Protein AF-A0A843R108-F1 (afdb_monomer)

Nearest PDB structures (foldseek):
  6xiq-assembly1_AR  TM=3.990E-01  e=8.604E-01  Saccharomyces cerevisiae
  6xu6-assembly1_Ab  TM=3.668E-01  e=6.073E-01  Drosophila melanogaster
  7pwo-assembly1_b1  TM=4.057E-01  e=1.451E+00  Giardia lamblia ATCC 50803
  7nwi-assembly1_bb  TM=3.835E-01  e=1.369E+00  Oryctolagus cuniculus
  7pwf-assembly1_b  TM=4.051E-01  e=4.634E+00  Giardia lamblia ATCC 50803

Foldseek 3Di:
DVVVVVVVVCVVVVVVVVVVVVVVVCVVQQADPDDDDDPVGADPVNVVVQCPPPPDDDDWDWDKWWWDWVPDPDIDIDIDATDRHRHDDFPWFDADPDLQAHAEAPVCPVPDDQQDKIAIHPTPPRPDGIHGHGGHD

Sequence (137 aa):
MLLGTFSFVGLKITGPDMRQTGLNYFNQTHLADMTVTSAYGLNQADQKTIAEQARVKTVNYGYFTDAKIKGSTNGIRVFSNSSSLSQYKVVAGRLAKTDTEIALNNTLKGTYHPGETITLQDGTGLAKTKFKVVGFV

Structure (mmCIF, N/CA/C/O backbone):
data_AF-A0A843R108-F1
#
_entry.id   AF-A0A843R108-F1
#
loop_
_atom_site.group_PDB
_atom_site.id
_atom_site.type_symbol
_atom_site.label_atom_id
_atom_site.label_alt_id
_atom_site.label_comp_id
_atom_site.label_asym_id
_atom_site.label_entity_id
_atom_site.label_seq_id
_atom_site.pdbx_PDB_ins_code
_atom_site.Cartn_x
_atom_site.Cartn_y
_atom_site.Cartn_z
_atom_site.occupancy
_atom_site.B_iso_or_equiv
_atom_site.auth_seq_id
_atom_site.auth_comp_id
_atom_site.auth_asym_id
_atom_site.auth_atom_id
_atom_site.pdbx_PDB_model_num
ATOM 1 N N . MET A 1 1 ? 29.437 -38.804 0.128 1.00 62.84 1 MET A N 1
ATOM 2 C CA . MET A 1 1 ? 29.477 -37.764 -0.929 1.00 62.84 1 MET A CA 1
ATOM 3 C C . MET A 1 1 ? 28.130 -37.074 -1.184 1.00 62.84 1 MET A C 1
ATOM 5 O O . MET A 1 1 ? 28.146 -35.952 -1.658 1.00 62.84 1 MET A O 1
ATOM 9 N N . LEU A 1 2 ? 26.982 -37.658 -0.805 1.00 79.19 2 LEU A N 1
ATOM 10 C CA . LEU A 1 2 ? 25.650 -37.047 -0.992 1.00 79.19 2 LEU A CA 1
ATOM 11 C C . LEU A 1 2 ? 25.428 -35.710 -0.258 1.00 79.19 2 LEU A C 1
ATOM 13 O O . LEU A 1 2 ? 24.874 -34.787 -0.846 1.00 79.19 2 LE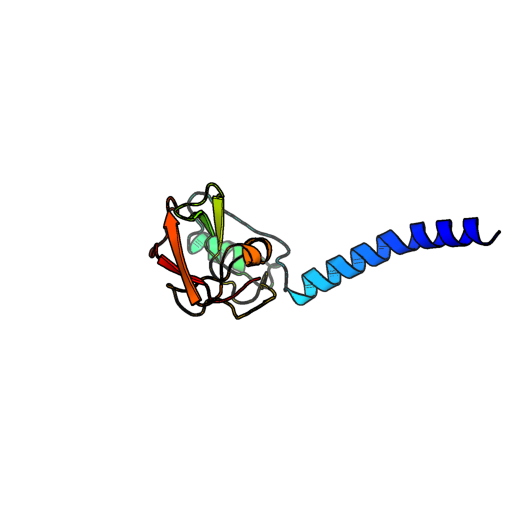U A O 1
ATOM 17 N N . LEU A 1 3 ? 25.888 -35.579 0.992 1.00 86.12 3 LEU A N 1
ATOM 18 C CA . LEU A 1 3 ? 25.700 -34.358 1.796 1.00 86.12 3 LEU A CA 1
ATOM 19 C C . LEU A 1 3 ? 26.374 -33.124 1.175 1.00 86.12 3 LEU A C 1
ATOM 21 O O . LEU A 1 3 ? 25.771 -32.059 1.123 1.00 86.12 3 LEU A O 1
ATOM 25 N N . GLY A 1 4 ? 27.598 -33.268 0.658 1.00 89.62 4 GLY A N 1
ATOM 26 C CA . GLY A 1 4 ? 28.322 -32.161 0.024 1.00 89.62 4 GLY A CA 1
ATOM 27 C C . GLY A 1 4 ? 27.643 -31.675 -1.259 1.00 89.62 4 GLY A C 1
ATOM 28 O O . GLY A 1 4 ? 27.484 -30.472 -1.455 1.00 89.62 4 GLY A O 1
ATOM 29 N N . THR A 1 5 ? 27.179 -32.604 -2.100 1.00 90.81 5 THR A N 1
ATOM 30 C CA . THR A 1 5 ? 26.445 -32.279 -3.331 1.00 90.81 5 THR A CA 1
ATOM 31 C C . THR A 1 5 ? 25.092 -31.639 -3.029 1.00 90.81 5 THR A C 1
ATOM 33 O O . THR A 1 5 ? 24.765 -30.624 -3.637 1.00 90.81 5 THR A O 1
ATOM 36 N N . PHE A 1 6 ? 24.338 -32.171 -2.060 1.00 91.31 6 PHE A N 1
ATOM 37 C CA . PHE A 1 6 ? 23.071 -31.584 -1.614 1.00 91.31 6 PHE A CA 1
ATOM 38 C C . PHE A 1 6 ? 23.257 -30.138 -1.139 1.00 91.31 6 PHE A C 1
ATOM 40 O O . PHE A 1 6 ? 22.584 -29.238 -1.638 1.00 91.31 6 PHE A O 1
ATOM 47 N N . SER A 1 7 ? 24.217 -29.896 -0.241 1.00 91.62 7 SER A N 1
ATOM 48 C CA . SER A 1 7 ? 24.480 -28.557 0.294 1.00 91.62 7 SER A CA 1
ATOM 49 C C . SER A 1 7 ? 24.941 -27.574 -0.787 1.00 91.62 7 SER A C 1
ATOM 51 O O . SER A 1 7 ? 24.484 -26.432 -0.814 1.00 91.62 7 SER A O 1
ATOM 53 N N . PHE A 1 8 ? 25.807 -28.003 -1.713 1.00 92.44 8 PHE A N 1
ATOM 54 C CA . PHE A 1 8 ? 26.277 -27.153 -2.812 1.00 92.44 8 PHE A CA 1
ATOM 55 C C . PHE A 1 8 ? 25.149 -26.775 -3.780 1.00 92.44 8 PHE A C 1
ATOM 57 O O . PHE A 1 8 ? 25.009 -25.602 -4.132 1.00 92.44 8 PHE A O 1
ATOM 64 N N . VAL A 1 9 ? 24.323 -27.747 -4.180 1.00 91.88 9 VAL A N 1
ATOM 65 C CA . VAL A 1 9 ? 23.164 -27.498 -5.047 1.00 91.88 9 VAL A CA 1
ATOM 66 C C . VAL A 1 9 ? 22.164 -26.588 -4.339 1.00 91.88 9 VAL A C 1
ATOM 68 O O . VAL A 1 9 ? 21.766 -25.583 -4.920 1.00 91.88 9 VAL A O 1
ATOM 71 N N . GLY A 1 10 ? 21.839 -26.867 -3.072 1.00 91.25 10 GLY A N 1
ATOM 72 C CA . GLY A 1 10 ? 20.940 -26.047 -2.258 1.00 91.25 10 GLY A CA 1
ATOM 73 C C . GLY A 1 10 ? 21.363 -24.576 -2.215 1.00 91.25 10 GLY A C 1
ATOM 74 O O . GLY A 1 10 ? 20.571 -23.692 -2.541 1.00 91.25 10 GLY A O 1
ATOM 75 N N . LEU A 1 11 ? 22.634 -24.295 -1.913 1.00 93.50 11 LEU A N 1
ATOM 76 C CA . LEU A 1 11 ? 23.166 -22.925 -1.898 1.00 93.50 11 LEU A CA 1
ATOM 77 C C . LEU A 1 11 ? 23.131 -22.252 -3.278 1.00 93.50 11 LEU A C 1
ATOM 79 O O . LEU A 1 11 ? 22.896 -21.045 -3.369 1.00 93.50 11 LEU A O 1
ATOM 83 N N . LYS A 1 12 ? 23.345 -23.012 -4.359 1.00 92.88 12 LYS A N 1
ATOM 84 C CA . LYS A 1 12 ? 23.309 -22.479 -5.727 1.00 92.88 12 LYS A CA 1
ATOM 85 C C . LYS A 1 12 ? 21.902 -22.128 -6.199 1.00 92.88 12 LYS A C 1
ATOM 87 O O . LYS A 1 12 ? 21.764 -21.109 -6.872 1.00 92.88 12 LYS A O 1
ATOM 92 N N . ILE A 1 13 ? 20.889 -22.927 -5.856 1.00 94.00 13 ILE A N 1
ATOM 93 C CA . ILE A 1 13 ? 19.510 -22.724 -6.336 1.00 94.00 13 ILE A CA 1
ATOM 94 C C . ILE A 1 13 ? 18.702 -21.754 -5.469 1.00 94.00 13 ILE A C 1
ATOM 96 O O . ILE A 1 13 ? 17.856 -21.036 -5.991 1.00 94.00 13 ILE A O 1
ATOM 100 N N . THR A 1 14 ? 19.020 -21.642 -4.174 1.00 94.44 14 THR A N 1
ATOM 101 C CA . THR A 1 14 ? 18.240 -20.813 -3.235 1.00 94.44 14 THR A CA 1
ATOM 102 C C . THR A 1 14 ? 18.169 -19.346 -3.680 1.00 94.44 14 THR A C 1
ATOM 104 O O . THR A 1 14 ? 17.107 -18.729 -3.657 1.00 94.44 14 THR A O 1
ATOM 107 N N . GLY A 1 15 ? 19.289 -18.768 -4.127 1.00 94.31 15 GLY A N 1
ATOM 108 C CA . GLY A 1 15 ? 19.329 -17.381 -4.604 1.00 94.31 15 GLY A CA 1
ATOM 109 C C . GLY A 1 15 ? 18.451 -17.127 -5.842 1.00 94.31 15 GLY A C 1
ATOM 110 O O . GLY A 1 15 ? 17.649 -16.189 -5.820 1.00 94.31 15 GLY A O 1
ATOM 111 N N . PRO A 1 16 ? 18.613 -17.905 -6.929 1.00 95.75 16 PRO A N 1
ATOM 112 C CA . PRO A 1 16 ? 17.715 -17.885 -8.083 1.00 95.75 16 PRO A CA 1
ATOM 113 C C . PRO A 1 16 ? 16.232 -18.070 -7.729 1.00 95.75 16 PRO A C 1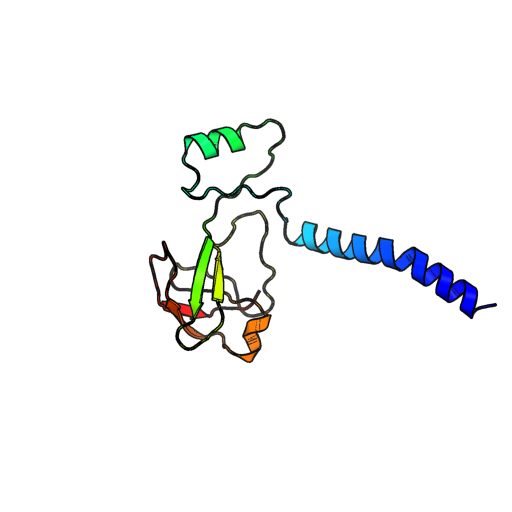
ATOM 115 O O . PRO A 1 16 ? 15.417 -17.261 -8.171 1.00 95.75 16 PRO A O 1
ATOM 118 N N . ASP A 1 17 ? 15.886 -19.044 -6.884 1.00 95.25 17 ASP A N 1
ATOM 119 C CA . ASP A 1 17 ? 14.490 -19.347 -6.536 1.00 95.25 17 ASP A CA 1
ATOM 120 C C . ASP A 1 17 ? 13.827 -18.216 -5.737 1.00 95.25 17 ASP A C 1
ATOM 122 O O . ASP A 1 17 ? 12.691 -17.821 -6.024 1.00 95.25 17 ASP A O 1
ATOM 126 N N . MET A 1 18 ? 14.547 -17.620 -4.776 1.00 94.19 18 MET A N 1
ATOM 127 C CA . MET A 1 18 ? 14.054 -16.445 -4.045 1.00 94.19 18 MET A CA 1
ATOM 128 C C . MET A 1 18 ? 13.819 -15.254 -4.981 1.00 94.19 18 MET A C 1
ATOM 130 O O . MET A 1 18 ? 12.801 -14.570 -4.867 1.00 94.19 18 MET A O 1
ATOM 134 N N . ARG A 1 19 ? 14.722 -15.019 -5.944 1.00 95.44 19 ARG A N 1
ATOM 135 C CA . ARG A 1 19 ? 14.562 -13.953 -6.947 1.00 95.44 19 ARG A CA 1
ATOM 136 C C . ARG A 1 19 ? 13.363 -14.202 -7.850 1.00 95.44 19 ARG A C 1
ATOM 138 O O . ARG A 1 19 ? 12.576 -13.283 -8.058 1.00 95.44 19 ARG A O 1
ATOM 145 N N . GLN A 1 20 ? 13.190 -15.427 -8.340 1.00 95.94 20 GLN A N 1
ATOM 146 C CA . GLN A 1 20 ? 12.038 -15.778 -9.167 1.00 95.94 20 GLN A CA 1
ATOM 147 C C . GLN A 1 20 ? 10.727 -15.602 -8.396 1.00 95.94 20 GLN A C 1
ATOM 149 O O . GLN A 1 20 ? 9.761 -15.068 -8.935 1.00 95.94 20 GLN A O 1
ATOM 154 N N . THR A 1 21 ? 10.704 -15.984 -7.119 1.00 94.44 21 THR A N 1
ATOM 155 C CA . THR A 1 21 ? 9.544 -15.779 -6.242 1.00 94.44 21 THR A CA 1
ATOM 156 C C . THR A 1 21 ? 9.218 -14.291 -6.083 1.00 94.44 21 THR A C 1
ATOM 158 O O . THR A 1 21 ? 8.060 -13.902 -6.233 1.00 94.44 21 THR A O 1
ATOM 161 N N . GLY A 1 22 ? 10.230 -13.446 -5.855 1.00 92.69 22 GLY A N 1
ATOM 162 C CA . GLY A 1 22 ? 10.058 -11.992 -5.784 1.00 92.69 22 GLY A CA 1
ATOM 163 C C . GLY A 1 22 ? 9.534 -11.391 -7.091 1.00 92.69 22 GLY A C 1
ATOM 164 O O . GLY A 1 22 ? 8.547 -10.661 -7.079 1.00 92.69 22 GLY A O 1
ATOM 165 N N . LEU A 1 23 ? 10.129 -11.763 -8.229 1.00 93.69 23 LEU A N 1
ATOM 166 C CA . LEU A 1 23 ? 9.688 -11.313 -9.554 1.00 93.69 23 LEU A CA 1
ATOM 167 C C . LEU A 1 23 ? 8.249 -11.737 -9.855 1.00 93.69 23 LEU A C 1
ATOM 169 O O . LEU A 1 23 ? 7.462 -10.936 -10.353 1.00 93.69 23 LEU A O 1
ATOM 173 N N . ASN A 1 24 ? 7.877 -12.972 -9.513 1.00 93.75 24 ASN A N 1
ATOM 174 C CA . ASN A 1 24 ? 6.508 -13.454 -9.674 1.00 93.75 24 ASN A CA 1
ATOM 175 C C . ASN A 1 24 ? 5.523 -12.603 -8.866 1.00 93.75 24 ASN A C 1
ATOM 177 O O . ASN A 1 24 ? 4.472 -12.234 -9.385 1.00 93.75 24 ASN A O 1
ATOM 181 N N . TYR A 1 25 ? 5.865 -12.261 -7.622 1.00 90.50 25 TYR A N 1
ATOM 182 C CA . TYR A 1 25 ? 5.027 -11.407 -6.785 1.00 90.50 25 TYR A CA 1
ATOM 183 C C . TYR A 1 25 ? 4.892 -9.987 -7.358 1.00 90.50 25 TYR A C 1
ATOM 185 O O . TYR A 1 25 ? 3.781 -9.457 -7.436 1.00 90.50 25 TYR A O 1
ATOM 193 N N . PHE A 1 26 ? 5.993 -9.387 -7.817 1.00 92.19 26 PHE A N 1
ATOM 194 C CA . PHE A 1 26 ? 5.981 -8.052 -8.426 1.00 92.19 26 PHE A CA 1
ATOM 195 C C . PHE A 1 26 ? 5.148 -8.013 -9.707 1.00 92.19 26 PHE A C 1
ATOM 197 O O . PHE A 1 26 ? 4.330 -7.112 -9.878 1.00 92.19 26 PHE A O 1
ATOM 204 N N . ASN A 1 27 ? 5.277 -9.032 -10.558 1.00 90.69 27 ASN A N 1
ATOM 205 C CA . ASN A 1 27 ? 4.500 -9.144 -11.789 1.00 90.69 27 ASN A CA 1
ATOM 206 C C . ASN A 1 27 ? 3.005 -9.350 -11.508 1.00 90.69 27 ASN A C 1
ATOM 208 O O . ASN A 1 27 ? 2.173 -8.701 -12.131 1.00 90.69 27 ASN A O 1
ATOM 212 N N . GLN A 1 28 ? 2.646 -10.208 -10.545 1.00 90.75 28 GLN A N 1
ATOM 213 C CA . GLN A 1 28 ? 1.243 -10.456 -10.178 1.00 90.75 28 GLN A CA 1
ATOM 214 C C . GLN A 1 28 ? 0.546 -9.220 -9.599 1.00 90.75 28 GLN A C 1
ATOM 216 O O . GLN A 1 28 ? -0.666 -9.077 -9.742 1.00 90.75 28 GLN A O 1
ATOM 221 N N . THR A 1 29 ? 1.296 -8.345 -8.928 1.00 89.69 29 THR A N 1
ATOM 222 C CA . THR A 1 29 ? 0.773 -7.122 -8.297 1.00 89.69 29 THR A CA 1
ATOM 223 C C . THR A 1 29 ? 0.970 -5.874 -9.156 1.00 89.69 29 THR A C 1
ATOM 225 O O . THR A 1 29 ? 0.573 -4.787 -8.741 1.00 89.69 29 THR A O 1
ATOM 228 N N . HIS A 1 30 ? 1.559 -6.008 -10.350 1.00 92.88 30 HIS A N 1
ATOM 229 C CA . HIS A 1 30 ? 1.943 -4.885 -11.211 1.00 92.88 30 HIS A CA 1
ATOM 230 C C . HIS A 1 30 ? 2.723 -3.805 -10.443 1.00 92.88 30 HIS A C 1
ATOM 232 O O . HIS A 1 30 ? 2.409 -2.617 -10.545 1.00 92.88 30 HIS A O 1
ATOM 238 N N . LEU A 1 31 ? 3.678 -4.217 -9.602 1.00 92.50 31 LEU A N 1
ATOM 239 C CA . LEU A 1 31 ? 4.420 -3.305 -8.732 1.00 92.50 31 LEU A CA 1
ATOM 240 C C . LEU A 1 31 ? 5.085 -2.192 -9.553 1.00 92.50 31 LEU A C 1
ATOM 242 O O . LEU A 1 31 ? 5.717 -2.459 -10.572 1.00 92.50 31 LEU A O 1
ATOM 246 N N . ALA A 1 32 ? 4.941 -0.947 -9.100 1.00 93.50 32 ALA A N 1
ATOM 247 C CA . ALA A 1 32 ? 5.567 0.192 -9.756 1.00 93.50 32 ALA A CA 1
ATOM 248 C C . ALA A 1 32 ? 7.101 0.114 -9.686 1.00 93.50 32 ALA A C 1
ATOM 250 O O . ALA A 1 32 ? 7.669 -0.111 -8.617 1.00 93.50 32 ALA A O 1
ATOM 251 N N . ASP A 1 33 ? 7.764 0.398 -10.808 1.00 92.31 33 ASP A N 1
ATOM 252 C CA . ASP A 1 33 ? 9.230 0.468 -10.886 1.00 92.31 33 ASP A CA 1
ATOM 253 C C . ASP A 1 33 ? 9.801 1.666 -10.105 1.00 92.31 33 ASP A C 1
ATOM 255 O O . ASP A 1 33 ? 10.926 1.629 -9.610 1.00 92.31 33 ASP A O 1
ATOM 259 N N . MET A 1 34 ? 9.026 2.752 -10.006 1.00 91.62 34 MET A N 1
ATOM 260 C CA . MET A 1 34 ? 9.416 3.994 -9.342 1.00 91.62 34 MET A CA 1
ATOM 261 C C . MET A 1 34 ? 8.216 4.634 -8.644 1.00 91.62 34 MET A C 1
ATOM 263 O O . MET A 1 34 ? 7.098 4.609 -9.152 1.00 91.62 34 MET A O 1
ATOM 267 N N . THR A 1 35 ? 8.458 5.240 -7.481 1.00 93.00 35 THR A N 1
ATOM 268 C CA . THR A 1 35 ? 7.474 6.052 -6.754 1.00 93.00 35 THR A CA 1
ATOM 269 C C . THR A 1 35 ? 8.045 7.448 -6.541 1.00 93.00 35 THR A C 1
ATOM 271 O O . THR A 1 35 ? 9.164 7.587 -6.051 1.00 93.00 35 THR A O 1
ATOM 274 N N . VAL A 1 36 ? 7.276 8.477 -6.898 1.00 92.50 36 VAL A N 1
ATOM 275 C CA . VAL A 1 36 ? 7.640 9.887 -6.706 1.00 92.50 36 VAL A CA 1
ATOM 276 C C . VAL A 1 36 ? 6.685 10.498 -5.690 1.00 92.50 36 VAL A C 1
ATOM 278 O O . VAL A 1 36 ? 5.469 10.400 -5.839 1.00 92.50 36 VAL A O 1
ATOM 281 N N . THR A 1 37 ? 7.230 11.131 -4.653 1.00 92.94 37 THR A N 1
ATOM 282 C CA . THR A 1 37 ? 6.452 11.769 -3.584 1.00 92.94 37 THR A CA 1
ATOM 283 C C . THR A 1 37 ? 6.914 13.202 -3.368 1.00 92.94 37 THR A C 1
ATOM 285 O O . THR A 1 37 ? 8.109 13.479 -3.431 1.00 92.94 37 THR A O 1
ATOM 288 N N . SER A 1 38 ? 5.980 14.095 -3.052 1.00 91.31 38 SER A N 1
ATOM 289 C CA . SER A 1 38 ? 6.240 15.505 -2.748 1.00 91.31 38 SER A CA 1
ATOM 290 C C . SER A 1 38 ? 5.554 15.879 -1.439 1.00 91.31 38 SER A C 1
ATOM 292 O O . SER A 1 38 ? 4.413 15.477 -1.211 1.00 91.31 38 SER A O 1
ATOM 294 N N . ALA A 1 39 ? 6.224 16.677 -0.603 1.00 86.19 39 ALA A N 1
ATOM 295 C CA . ALA A 1 39 ? 5.664 17.164 0.660 1.00 86.19 39 ALA A CA 1
ATOM 296 C C . ALA A 1 39 ? 4.416 18.045 0.455 1.00 86.19 39 ALA A C 1
ATOM 298 O O . ALA A 1 39 ? 3.515 18.036 1.287 1.00 86.19 39 ALA A O 1
ATOM 299 N N . TYR A 1 40 ? 4.346 18.766 -0.670 1.00 86.62 40 TYR A N 1
ATOM 300 C CA . TYR A 1 40 ? 3.218 19.634 -1.032 1.00 86.62 40 TYR A CA 1
ATOM 301 C C . TYR A 1 40 ? 2.249 18.981 -2.031 1.00 86.62 40 TYR A C 1
ATOM 303 O O . TYR A 1 40 ? 1.299 19.616 -2.484 1.00 86.62 40 TYR A O 1
ATOM 311 N N . GLY A 1 41 ? 2.476 17.711 -2.379 1.00 89.56 41 GLY A N 1
ATOM 312 C CA . GLY A 1 41 ? 1.760 17.024 -3.452 1.00 89.56 41 GLY A CA 1
ATOM 313 C C . GLY A 1 41 ? 2.289 17.363 -4.851 1.00 89.56 41 GLY A C 1
ATOM 314 O O . GLY A 1 41 ? 3.265 18.098 -5.005 1.00 89.56 41 GLY A O 1
ATOM 315 N N . LEU A 1 42 ? 1.662 16.760 -5.863 1.00 92.94 42 LEU A N 1
ATOM 316 C CA . LEU A 1 42 ? 1.981 16.939 -7.283 1.00 92.94 42 LEU A CA 1
ATOM 317 C C . LEU A 1 42 ? 0.817 17.659 -7.966 1.00 92.94 42 LEU A C 1
ATOM 319 O O . LEU A 1 42 ? -0.306 17.142 -7.990 1.00 92.94 42 LEU A O 1
ATOM 323 N N . ASN A 1 43 ? 1.075 18.842 -8.519 1.00 94.00 43 ASN A N 1
ATOM 324 C CA . ASN A 1 43 ? 0.067 19.610 -9.246 1.00 94.00 43 ASN A CA 1
ATOM 325 C C . ASN A 1 43 ? -0.104 19.079 -10.686 1.00 94.00 43 ASN A C 1
ATOM 327 O O . ASN A 1 43 ? 0.604 18.176 -11.126 1.00 94.00 43 ASN A O 1
ATOM 331 N N . GLN A 1 44 ? -1.050 19.635 -11.448 1.00 94.00 44 GLN A N 1
ATOM 332 C CA . GLN A 1 44 ? -1.328 19.172 -12.815 1.00 94.00 44 GLN A CA 1
ATOM 333 C C . GLN A 1 44 ? -0.136 19.318 -13.775 1.00 94.00 44 GLN A C 1
ATOM 335 O O . GLN A 1 44 ? 0.037 18.477 -14.656 1.00 94.00 44 GLN A O 1
ATOM 340 N N . ALA A 1 45 ? 0.694 20.351 -13.611 1.00 95.31 45 ALA A N 1
ATOM 341 C CA . ALA A 1 45 ? 1.887 20.537 -14.433 1.00 95.31 45 ALA A CA 1
ATOM 342 C C . ALA A 1 45 ? 2.949 19.469 -14.122 1.00 95.31 45 ALA A C 1
ATOM 344 O O . ALA A 1 45 ? 3.543 18.913 -1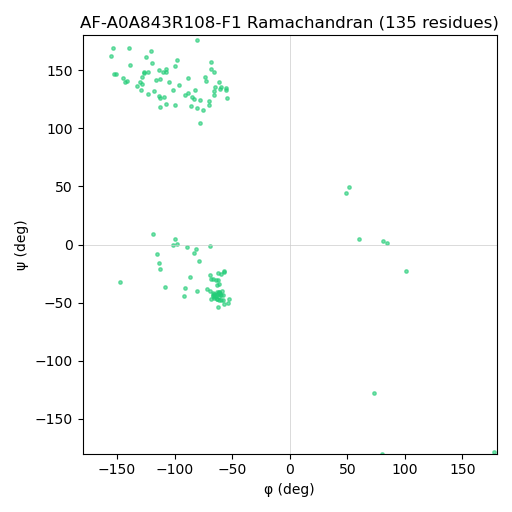5.047 1.00 95.31 45 ALA A O 1
ATOM 345 N N . ASP A 1 46 ? 3.126 19.115 -12.845 1.00 94.62 46 ASP A N 1
ATOM 346 C CA . ASP A 1 46 ? 4.019 18.028 -12.426 1.00 94.62 46 ASP A CA 1
ATOM 347 C C . ASP A 1 46 ? 3.538 16.687 -12.994 1.00 94.62 46 ASP A C 1
ATOM 349 O O . ASP A 1 46 ? 4.311 15.930 -13.582 1.00 94.62 46 ASP A O 1
ATOM 353 N N . GLN A 1 47 ? 2.235 16.414 -12.868 1.00 94.00 47 GLN A N 1
ATOM 354 C CA . GLN A 1 47 ? 1.611 15.194 -13.381 1.00 94.00 47 GLN A CA 1
ATOM 355 C C . GLN A 1 47 ? 1.824 15.059 -14.892 1.00 94.00 47 GLN A C 1
ATOM 357 O O . GLN A 1 47 ? 2.283 14.015 -15.359 1.00 94.00 47 GLN A O 1
ATOM 362 N N . LYS A 1 48 ? 1.577 16.138 -15.642 1.00 94.31 48 LYS A N 1
ATOM 363 C CA . LYS A 1 48 ? 1.809 16.195 -17.088 1.00 94.31 48 LYS A CA 1
ATOM 364 C C . LYS A 1 48 ? 3.276 15.937 -17.437 1.00 94.31 48 LYS A C 1
ATOM 366 O O . LYS A 1 48 ? 3.561 15.082 -18.267 1.00 94.31 48 LYS A O 1
ATOM 371 N N . THR A 1 49 ? 4.199 16.602 -16.744 1.00 94.88 49 THR A N 1
ATOM 372 C CA . THR A 1 49 ? 5.645 16.451 -16.975 1.00 94.88 49 THR A CA 1
ATOM 373 C C . THR A 1 49 ? 6.108 15.007 -16.784 1.00 94.88 49 THR A C 1
ATOM 375 O O . THR A 1 49 ? 6.926 14.516 -17.562 1.00 94.88 49 THR A O 1
ATOM 378 N N . ILE A 1 50 ? 5.582 14.313 -15.769 1.00 93.25 50 ILE A N 1
ATOM 379 C CA . ILE A 1 50 ? 5.888 12.901 -15.502 1.00 93.25 50 ILE A CA 1
ATOM 380 C C . ILE A 1 50 ? 5.310 12.004 -16.602 1.00 93.25 50 ILE A C 1
ATOM 382 O O . ILE A 1 50 ? 6.009 11.127 -17.104 1.00 93.25 50 ILE A O 1
ATOM 386 N N . ALA A 1 51 ? 4.050 12.222 -16.984 1.00 91.19 51 ALA A N 1
ATOM 387 C CA . ALA A 1 51 ? 3.369 11.404 -17.985 1.00 91.19 51 ALA A CA 1
ATOM 388 C C . ALA A 1 51 ? 3.977 11.543 -19.393 1.00 91.19 51 ALA A C 1
ATOM 390 O O . ALA A 1 51 ? 3.953 10.588 -20.163 1.00 91.19 51 ALA A O 1
ATOM 391 N N . GLU A 1 52 ? 4.548 12.704 -19.723 1.00 94.31 52 GLU A N 1
ATOM 392 C CA . GLU A 1 52 ? 5.152 12.988 -21.034 1.00 94.31 52 GLU A CA 1
ATOM 393 C C . GLU A 1 52 ? 6.587 12.452 -21.191 1.00 94.31 52 GLU A C 1
ATOM 395 O O . GLU A 1 52 ? 7.170 12.542 -22.274 1.00 94.31 52 GLU A O 1
ATOM 400 N N . GLN A 1 53 ? 7.183 11.868 -20.145 1.00 94.88 53 GLN A N 1
ATOM 401 C CA . GLN A 1 53 ? 8.518 11.282 -20.253 1.00 94.88 53 GLN A CA 1
ATOM 402 C C . GLN A 1 53 ? 8.514 10.069 -21.190 1.00 94.88 53 GLN A C 1
ATOM 404 O O . GLN A 1 53 ? 7.779 9.107 -20.987 1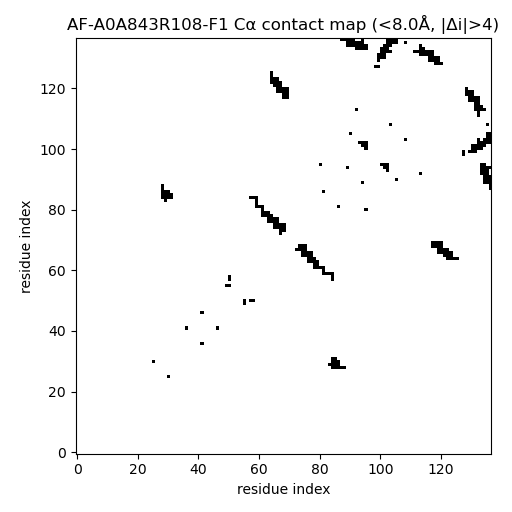.00 94.88 53 GLN A O 1
ATOM 409 N N . ALA A 1 54 ? 9.431 10.048 -22.160 1.00 91.94 54 ALA A N 1
ATOM 410 C CA . ALA A 1 54 ? 9.459 9.043 -23.230 1.00 91.94 54 ALA A CA 1
ATOM 411 C C . ALA A 1 54 ? 9.537 7.573 -22.762 1.00 91.94 54 ALA A C 1
ATOM 413 O O . ALA A 1 54 ? 9.199 6.663 -23.515 1.00 91.94 54 ALA A O 1
ATOM 414 N N . ARG A 1 55 ? 10.021 7.317 -21.539 1.00 93.44 55 ARG A N 1
ATOM 415 C CA . ARG A 1 55 ? 10.163 5.963 -20.968 1.00 93.44 55 ARG A CA 1
ATOM 416 C C . ARG A 1 55 ? 9.059 5.589 -19.978 1.00 93.44 55 ARG A C 1
ATOM 418 O O . ARG A 1 55 ? 9.083 4.480 -19.448 1.00 93.44 55 ARG A O 1
ATOM 425 N N . VAL A 1 56 ? 8.114 6.486 -19.717 1.00 92.56 56 VAL A N 1
ATOM 426 C CA . VAL A 1 56 ? 7.001 6.237 -18.803 1.00 92.56 56 VAL A CA 1
ATOM 427 C C . VAL A 1 56 ? 5.874 5.555 -19.573 1.00 92.56 56 VAL A C 1
ATOM 429 O O . VAL A 1 56 ? 5.353 6.091 -20.543 1.00 92.56 56 VAL A O 1
ATOM 432 N N . LYS A 1 57 ? 5.520 4.336 -19.153 1.00 92.31 57 LYS A N 1
ATOM 433 C CA . LYS A 1 57 ? 4.451 3.541 -19.784 1.00 92.31 57 LYS A CA 1
ATOM 434 C C . LYS A 1 57 ? 3.092 3.762 -19.128 1.00 92.31 57 LYS A C 1
ATOM 436 O O . LYS A 1 57 ? 2.091 3.905 -19.818 1.00 92.31 57 LYS A O 1
ATOM 441 N N . THR A 1 58 ? 3.075 3.776 -17.799 1.00 92.81 58 THR A N 1
ATOM 442 C CA . THR A 1 58 ? 1.865 3.880 -16.981 1.00 92.81 58 THR A CA 1
ATOM 443 C C . THR A 1 58 ? 2.177 4.742 -15.770 1.00 92.81 58 THR A C 1
ATOM 445 O O . THR A 1 58 ? 3.249 4.607 -15.181 1.00 92.81 58 THR A O 1
ATOM 448 N N . VAL A 1 59 ? 1.238 5.602 -15.381 1.00 93.12 59 VAL A N 1
ATOM 449 C CA . VAL A 1 59 ? 1.346 6.424 -14.174 1.00 93.12 59 VAL A CA 1
ATOM 450 C C . VAL A 1 59 ? 0.078 6.274 -13.354 1.00 93.12 59 VAL A C 1
ATOM 452 O O . VAL A 1 59 ? -1.025 6.391 -13.884 1.00 93.12 59 VAL A O 1
ATOM 455 N N . ASN A 1 60 ? 0.252 6.057 -12.053 1.00 92.31 60 ASN A N 1
ATOM 456 C CA . ASN A 1 60 ? -0.825 6.081 -11.077 1.00 92.31 60 ASN A CA 1
ATOM 457 C C . ASN A 1 60 ? -0.555 7.191 -10.071 1.00 92.31 60 ASN A C 1
ATOM 459 O O 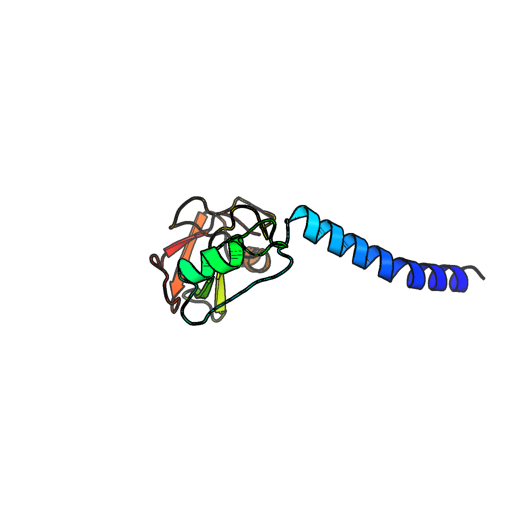. ASN A 1 60 ? 0.539 7.279 -9.515 1.00 92.31 60 ASN A O 1
ATOM 463 N N . TYR A 1 61 ? -1.576 7.998 -9.808 1.00 91.62 61 TYR A N 1
ATOM 464 C CA . TYR A 1 61 ? -1.550 8.989 -8.743 1.00 91.62 61 TYR A CA 1
ATOM 465 C C . TYR A 1 61 ? -2.390 8.487 -7.581 1.00 91.62 61 TYR A C 1
ATOM 467 O O . TYR A 1 61 ? -3.452 7.892 -7.769 1.00 91.62 61 TYR A O 1
ATOM 475 N N . GLY A 1 62 ? -1.898 8.723 -6.376 1.00 91.06 62 GLY A N 1
ATOM 476 C CA . GLY A 1 62 ? -2.558 8.306 -5.158 1.00 91.06 62 GLY A CA 1
ATOM 477 C C . GLY A 1 62 ? -2.142 9.188 -4.000 1.00 91.06 62 GLY A C 1
ATOM 478 O O . GLY A 1 62 ? -1.133 9.891 -4.052 1.00 91.06 62 GLY A O 1
ATOM 479 N N . TYR A 1 63 ? -2.942 9.127 -2.951 1.00 91.56 63 TYR A N 1
ATOM 480 C CA . TYR A 1 63 ? -2.680 9.796 -1.692 1.00 91.56 63 TYR A CA 1
ATOM 481 C C . TYR A 1 63 ? -2.289 8.756 -0.656 1.00 91.56 63 TYR A C 1
ATOM 483 O O . TYR A 1 63 ? -2.781 7.624 -0.666 1.00 91.56 63 TYR A O 1
ATOM 491 N N . PHE A 1 64 ? -1.432 9.156 0.271 1.00 92.94 64 PHE A N 1
ATOM 492 C CA . PHE A 1 64 ? -1.235 8.412 1.498 1.00 92.94 64 PHE A CA 1
ATOM 493 C C . PHE A 1 64 ? -1.113 9.373 2.668 1.00 92.94 64 PHE A C 1
ATOM 495 O O . PHE A 1 64 ? -0.742 10.534 2.501 1.00 92.94 64 PHE A O 1
ATOM 502 N N . THR A 1 65 ? -1.444 8.887 3.854 1.00 93.38 65 THR A N 1
ATOM 503 C CA . THR A 1 65 ? -1.317 9.658 5.088 1.00 93.38 65 THR A CA 1
ATOM 504 C C . THR A 1 65 ? -1.072 8.720 6.253 1.00 93.38 65 THR A C 1
ATOM 506 O O . THR A 1 65 ? -1.557 7.586 6.263 1.00 93.38 65 THR A O 1
ATOM 509 N N . ASP A 1 66 ? -0.296 9.186 7.220 1.00 94.31 66 ASP A N 1
ATOM 510 C CA . ASP A 1 66 ? -0.064 8.460 8.458 1.00 94.31 66 ASP A CA 1
ATOM 511 C C . ASP A 1 66 ? -1.152 8.847 9.463 1.00 94.31 66 ASP A C 1
ATOM 513 O O . ASP A 1 66 ? -1.449 10.023 9.661 1.00 94.31 66 ASP A O 1
ATOM 517 N N . ALA A 1 67 ? -1.778 7.848 10.073 1.00 94.44 67 ALA A N 1
ATOM 518 C CA . ALA A 1 67 ? -2.869 8.004 11.022 1.00 94.44 67 ALA A CA 1
ATOM 519 C C . ALA A 1 67 ? -2.701 7.020 12.184 1.00 94.44 67 ALA A C 1
ATOM 521 O O . ALA A 1 67 ? -1.895 6.092 12.134 1.00 94.44 67 ALA A O 1
ATOM 522 N N . LYS A 1 68 ? -3.493 7.186 13.238 1.00 94.38 68 LYS A N 1
ATOM 523 C CA . LYS A 1 68 ? -3.586 6.227 14.345 1.00 94.38 68 LYS A CA 1
ATOM 524 C C . LYS A 1 68 ? -4.979 5.641 14.410 1.00 94.38 68 LYS A C 1
ATOM 526 O O . LYS A 1 68 ? -5.961 6.360 14.237 1.00 94.38 68 LYS A O 1
ATOM 531 N N . ILE A 1 69 ? -5.079 4.351 14.708 1.00 93.38 69 ILE A N 1
ATOM 532 C CA . ILE A 1 69 ? -6.374 3.755 15.036 1.00 93.38 69 ILE A CA 1
ATOM 533 C C . ILE A 1 69 ? -6.706 4.137 16.479 1.00 93.38 69 ILE A C 1
ATOM 535 O O . ILE A 1 69 ? -5.926 3.870 17.391 1.00 93.38 69 ILE A O 1
ATOM 539 N N . LYS A 1 70 ? -7.864 4.762 16.700 1.00 92.75 70 LYS A N 1
ATOM 540 C CA . LYS A 1 70 ? -8.329 5.160 18.032 1.00 92.75 70 LYS A CA 1
ATOM 541 C C . LYS A 1 70 ? -8.330 3.951 18.972 1.00 92.75 70 LYS A C 1
ATOM 543 O O . LYS A 1 70 ? -8.954 2.938 18.670 1.00 92.75 70 LYS A O 1
ATOM 548 N N . GLY A 1 71 ? -7.667 4.084 20.119 1.00 87.44 71 GLY A N 1
ATOM 549 C CA . GLY A 1 71 ? -7.528 3.003 21.103 1.00 87.44 71 GLY A CA 1
ATOM 550 C C . GLY A 1 71 ? -6.370 2.035 20.829 1.00 87.44 71 GLY A C 1
ATOM 551 O O 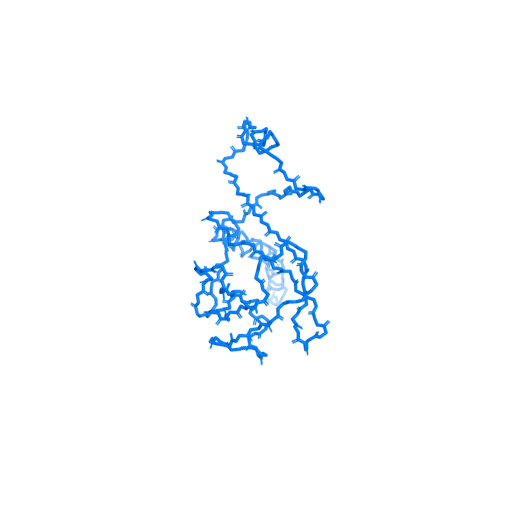. GLY A 1 71 ? -6.169 1.113 21.609 1.00 87.44 71 GLY A O 1
ATOM 552 N N . SER A 1 72 ? -5.592 2.253 19.765 1.00 86.81 72 SER A N 1
ATOM 553 C CA . SER A 1 72 ? -4.336 1.554 19.496 1.00 86.81 72 SER A CA 1
ATOM 554 C C . SER A 1 72 ? -3.148 2.499 19.672 1.00 86.81 72 SER A C 1
ATOM 556 O O . SER A 1 72 ? -3.237 3.695 19.393 1.00 86.81 72 SER A O 1
ATOM 558 N N . THR A 1 73 ? -2.010 1.958 20.099 1.00 83.12 73 THR A N 1
ATOM 559 C CA . THR A 1 73 ? -0.718 2.660 20.084 1.00 83.12 73 THR A CA 1
ATOM 560 C C . THR A 1 73 ? -0.023 2.575 18.724 1.00 83.12 73 THR A C 1
ATOM 562 O O . THR A 1 73 ? 0.992 3.237 18.516 1.00 83.12 73 THR A O 1
ATOM 565 N N . ASN A 1 74 ? -0.557 1.785 17.787 1.00 81.25 74 ASN A N 1
ATOM 566 C CA . ASN A 1 74 ? 0.057 1.562 16.485 1.00 81.25 74 ASN A CA 1
ATOM 567 C C . ASN A 1 74 ? -0.324 2.670 15.495 1.00 81.25 74 ASN A C 1
ATOM 569 O O . ASN A 1 74 ? -1.504 2.946 15.256 1.00 81.25 74 ASN A O 1
ATOM 573 N N . GLY A 1 75 ? 0.696 3.270 14.881 1.00 88.88 75 GLY A N 1
ATOM 574 C CA . GLY A 1 75 ? 0.527 4.084 13.684 1.00 88.88 75 GLY A CA 1
ATOM 575 C C . GLY A 1 75 ? 0.246 3.200 12.471 1.00 88.88 75 GLY A C 1
ATOM 576 O O . GLY A 1 75 ? 0.785 2.099 12.351 1.00 88.88 75 GLY A O 1
ATOM 577 N N . ILE A 1 76 ? -0.594 3.688 11.569 1.00 93.00 76 ILE A N 1
ATOM 578 C CA . ILE A 1 76 ? -0.878 3.058 10.285 1.00 93.00 76 ILE A CA 1
ATOM 579 C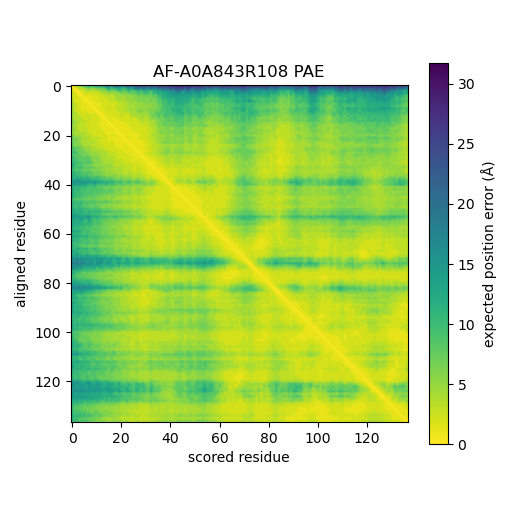 C . ILE A 1 76 ? -0.659 4.065 9.162 1.00 93.00 76 ILE A C 1
ATOM 581 O O . ILE A 1 76 ? -0.918 5.255 9.328 1.00 93.00 76 ILE A O 1
ATOM 585 N N . ARG A 1 77 ? -0.245 3.573 7.996 1.00 94.69 77 ARG A N 1
ATOM 586 C CA . ARG A 1 77 ? -0.265 4.356 6.762 1.00 94.69 77 ARG A CA 1
ATOM 587 C C . ARG A 1 77 ? -1.489 3.977 5.949 1.00 94.69 77 ARG A C 1
ATOM 589 O O . ARG A 1 77 ? -1.656 2.819 5.571 1.00 94.69 77 ARG A O 1
ATOM 596 N N . VAL A 1 78 ? -2.341 4.956 5.694 1.00 94.25 78 VAL A N 1
ATOM 597 C CA . VAL A 1 78 ? -3.530 4.818 4.856 1.00 94.25 78 VAL A CA 1
ATOM 598 C C . VAL A 1 78 ? -3.136 5.166 3.432 1.00 94.25 78 VAL A C 1
ATOM 600 O O . VAL A 1 78 ? -2.562 6.227 3.208 1.00 94.25 78 VAL A O 1
ATOM 603 N N . PHE A 1 79 ? -3.460 4.296 2.481 1.00 93.56 79 PHE A N 1
ATOM 604 C CA . PHE A 1 79 ? -3.266 4.533 1.053 1.00 93.56 79 PHE A CA 1
ATOM 605 C C . PHE A 1 79 ? -4.624 4.645 0.365 1.00 93.56 79 PHE A C 1
ATOM 607 O O . PHE A 1 79 ? -5.552 3.901 0.690 1.00 93.56 79 PHE A O 1
ATOM 614 N N . SER A 1 80 ? -4.744 5.542 -0.612 1.00 92.00 80 SER A N 1
ATOM 615 C CA . SER A 1 80 ? -5.851 5.487 -1.564 1.00 92.00 80 SER A CA 1
ATOM 616 C C . SER A 1 80 ? -5.740 4.226 -2.418 1.00 92.00 80 SER A C 1
ATOM 618 O O . SER A 1 80 ? -4.633 3.799 -2.754 1.00 92.00 80 SER A O 1
ATOM 620 N N . ASN A 1 81 ? -6.875 3.668 -2.836 1.00 90.50 81 ASN A N 1
ATOM 621 C CA . ASN A 1 81 ? -6.875 2.548 -3.773 1.00 90.50 81 ASN A CA 1
ATOM 622 C C . ASN A 1 81 ? -6.109 2.899 -5.052 1.00 90.50 81 ASN A C 1
ATOM 624 O O . ASN A 1 81 ? -6.321 3.959 -5.641 1.00 90.50 81 ASN A O 1
ATOM 628 N N . SER A 1 82 ? -5.267 1.974 -5.505 1.00 86.81 82 SER A N 1
ATOM 629 C CA . SER A 1 82 ? -4.623 2.081 -6.809 1.00 86.81 82 SER A CA 1
ATOM 630 C C . SER A 1 82 ? -5.484 1.449 -7.903 1.00 86.81 82 SER A C 1
ATOM 632 O O . SER A 1 82 ? -6.123 0.421 -7.680 1.00 86.81 82 SER A O 1
ATOM 634 N N . SER A 1 83 ? -5.486 2.047 -9.096 1.00 82.06 83 SER A N 1
ATOM 635 C CA . SER A 1 83 ? -6.249 1.568 -10.254 1.00 82.06 83 SER A CA 1
ATOM 636 C C . SER A 1 83 ? -5.570 0.421 -11.017 1.00 82.06 83 SER A C 1
ATOM 638 O O . SER A 1 83 ? -6.242 -0.518 -11.434 1.00 82.06 83 SER A O 1
ATOM 640 N N . SER A 1 84 ? -4.249 0.470 -11.200 1.00 86.69 84 SER A N 1
ATOM 641 C CA . SER A 1 84 ? -3.533 -0.353 -12.194 1.00 86.69 84 SER A CA 1
ATOM 642 C C . SER A 1 84 ? -2.120 -0.762 -11.788 1.00 86.69 84 SER A C 1
ATOM 644 O O . SER A 1 84 ? -1.698 -1.850 -12.157 1.00 86.69 84 SER A O 1
ATOM 646 N N . LEU A 1 85 ? -1.397 0.062 -11.024 1.00 92.06 85 LEU A N 1
ATOM 647 C CA . LEU A 1 85 ? -0.047 -0.250 -10.534 1.00 92.06 85 LEU A CA 1
ATOM 648 C C . LEU A 1 85 ? -0.051 -0.559 -9.035 1.00 92.06 85 LEU A C 1
ATOM 650 O O . LEU A 1 85 ? -0.858 0.003 -8.302 1.00 92.06 85 LEU A O 1
ATOM 654 N N . SER A 1 86 ? 0.869 -1.392 -8.555 1.00 90.75 86 SER A N 1
ATOM 655 C CA . SER A 1 86 ? 1.023 -1.729 -7.130 1.00 90.75 86 SER A CA 1
ATOM 656 C C . SER A 1 86 ? -0.296 -2.171 -6.483 1.00 90.75 86 SER A C 1
ATOM 658 O O . SER A 1 86 ? -0.721 -1.651 -5.451 1.00 90.75 86 SER A O 1
ATOM 660 N N . GLN A 1 87 ? -0.988 -3.100 -7.138 1.00 90.81 87 GLN A N 1
ATOM 661 C CA . GLN A 1 87 ? -2.274 -3.617 -6.694 1.00 90.81 87 GLN A CA 1
ATOM 662 C C . GLN A 1 87 ? -2.113 -4.533 -5.480 1.00 90.81 87 GLN A C 1
ATOM 664 O O . GLN A 1 87 ? -1.204 -5.360 -5.399 1.00 90.81 87 GLN A O 1
ATOM 669 N N . TYR A 1 88 ? -3.048 -4.417 -4.542 1.00 90.44 88 TYR A N 1
ATOM 670 C CA . TYR A 1 88 ? -3.069 -5.249 -3.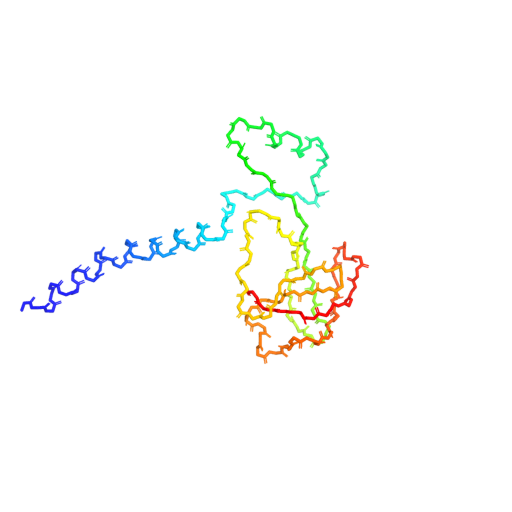349 1.00 90.44 88 TYR A CA 1
ATOM 671 C C . TYR A 1 88 ? -3.707 -6.608 -3.627 1.00 90.44 88 TYR A C 1
ATOM 673 O O . TYR A 1 88 ? -4.805 -6.699 -4.186 1.00 90.44 88 TYR A O 1
ATOM 681 N N . LYS A 1 89 ? -3.050 -7.674 -3.165 1.00 90.12 89 LYS A N 1
ATOM 682 C CA . LYS A 1 89 ? -3.626 -9.017 -3.165 1.00 90.12 89 LYS A CA 1
ATOM 683 C C . LYS A 1 89 ? -4.552 -9.166 -1.963 1.00 90.12 89 LYS A C 1
ATOM 685 O O . LYS A 1 89 ? -4.109 -9.116 -0.825 1.00 90.12 89 LYS A O 1
ATOM 690 N N . VAL A 1 90 ? -5.835 -9.396 -2.213 1.00 92.31 90 VAL A N 1
ATOM 691 C CA . VAL A 1 90 ? -6.798 -9.659 -1.138 1.00 92.31 90 VAL A CA 1
ATOM 692 C C . VAL A 1 90 ? -6.530 -11.035 -0.532 1.00 92.31 90 VAL A C 1
ATOM 694 O O . VAL A 1 90 ? -6.551 -12.046 -1.232 1.00 92.31 90 VAL A O 1
ATOM 697 N N . VAL A 1 91 ? -6.306 -11.071 0.780 1.00 92.69 91 VAL A N 1
ATOM 698 C CA . VAL A 1 91 ? -6.154 -12.304 1.566 1.00 92.69 91 VAL A CA 1
ATOM 699 C C . VAL A 1 91 ? -7.506 -12.770 2.107 1.00 92.69 91 VAL A C 1
ATOM 701 O O . VAL A 1 91 ? -7.778 -13.968 2.160 1.00 92.69 91 VAL A O 1
ATOM 704 N N . ALA A 1 92 ? -8.369 -11.835 2.514 1.00 93.25 92 ALA A N 1
ATOM 705 C CA . ALA A 1 92 ? -9.725 -12.124 2.977 1.00 93.25 92 ALA A CA 1
ATOM 706 C C . ALA A 1 92 ? -10.664 -10.934 2.733 1.00 93.25 92 ALA A C 1
ATOM 708 O O . ALA A 1 92 ? -10.254 -9.783 2.851 1.00 93.25 92 ALA A O 1
ATOM 709 N N . GLY A 1 93 ? -11.940 -11.195 2.446 1.00 94.69 93 GLY A N 1
ATOM 710 C CA . GLY A 1 93 ? -12.920 -10.137 2.181 1.00 94.69 93 GLY A CA 1
ATOM 711 C C . GLY A 1 93 ? -12.699 -9.480 0.818 1.00 94.69 93 GLY A C 1
ATOM 712 O O . GLY A 1 93 ? -12.656 -10.171 -0.198 1.00 94.69 93 GLY A O 1
ATOM 713 N N . ARG A 1 94 ? -12.604 -8.147 0.781 1.00 94.94 94 ARG A N 1
ATOM 714 C CA . ARG A 1 94 ? -12.403 -7.369 -0.454 1.00 94.94 94 ARG A CA 1
ATOM 715 C C . ARG A 1 94 ? -11.705 -6.032 -0.198 1.00 94.94 94 ARG A C 1
ATOM 717 O O . ARG A 1 94 ? -11.618 -5.585 0.941 1.00 94.94 94 ARG A O 1
ATOM 724 N N . LEU A 1 95 ? -11.290 -5.365 -1.275 1.00 93.75 95 LEU A N 1
ATOM 725 C CA . LEU A 1 95 ? -10.868 -3.963 -1.234 1.00 93.75 95 LEU A CA 1
ATOM 726 C C . LEU A 1 95 ? -12.049 -3.018 -0.953 1.00 93.75 95 LEU A C 1
ATOM 728 O O . LEU A 1 95 ? -13.218 -3.345 -1.214 1.00 93.75 95 LEU A O 1
ATOM 732 N N . ALA A 1 96 ? -11.718 -1.838 -0.427 1.00 94.25 96 ALA A N 1
ATOM 733 C CA . ALA A 1 96 ? -12.659 -0.742 -0.230 1.00 94.25 96 ALA A CA 1
ATOM 734 C C . ALA A 1 96 ? -13.265 -0.310 -1.571 1.00 94.25 96 ALA A C 1
ATOM 736 O O . ALA A 1 96 ? -12.548 -0.193 -2.563 1.00 94.25 96 ALA A O 1
ATOM 737 N N . LYS A 1 97 ? -14.580 -0.088 -1.610 1.00 93.94 97 LYS A N 1
ATOM 738 C CA . LYS A 1 97 ? -15.286 0.416 -2.801 1.00 93.94 97 LYS A CA 1
ATOM 739 C C . LYS A 1 97 ? -15.837 1.822 -2.598 1.00 93.94 97 LYS A C 1
ATOM 741 O O . LYS A 1 97 ? -16.103 2.507 -3.580 1.00 93.94 97 LYS A O 1
ATOM 746 N N . THR A 1 98 ? -16.008 2.240 -1.348 1.00 93.50 98 THR A N 1
ATOM 747 C CA . THR A 1 98 ? -16.491 3.572 -0.979 1.00 93.50 98 THR A CA 1
ATOM 748 C C . THR A 1 98 ? -15.462 4.306 -0.122 1.00 93.50 98 THR A C 1
ATOM 750 O O . THR A 1 98 ? -14.532 3.709 0.418 1.00 93.50 98 THR A O 1
ATOM 753 N N . ASP A 1 99 ? -15.657 5.612 0.036 1.00 91.50 99 ASP A N 1
ATOM 754 C CA . ASP A 1 99 ? -14.844 6.518 0.861 1.00 91.50 99 ASP A CA 1
ATOM 755 C C . ASP A 1 99 ? -14.975 6.283 2.381 1.00 91.50 99 ASP A C 1
ATOM 757 O O . ASP A 1 99 ? -14.335 6.961 3.181 1.00 91.50 99 ASP A O 1
ATOM 761 N N . THR A 1 100 ? -15.816 5.331 2.784 1.00 94.69 100 THR A N 1
ATOM 762 C CA . THR A 1 100 ? -16.115 4.952 4.175 1.00 94.69 100 THR A CA 1
ATOM 763 C C . THR A 1 100 ? -15.751 3.498 4.471 1.00 94.69 100 THR A C 1
ATOM 765 O O . THR A 1 100 ? -16.067 2.971 5.538 1.00 94.69 100 THR A O 1
ATOM 768 N N . GLU A 1 101 ? -15.062 2.836 3.545 1.00 96.62 101 GLU A N 1
ATOM 769 C CA . GLU A 1 101 ? -14.577 1.467 3.682 1.00 96.62 101 GLU A CA 1
ATOM 770 C C . GLU A 1 101 ? -13.050 1.436 3.713 1.00 96.62 101 GLU A C 1
ATOM 772 O O . GLU A 1 101 ? -12.384 2.267 3.100 1.00 96.62 101 GLU A O 1
ATOM 777 N N . ILE A 1 102 ? -12.484 0.451 4.408 1.00 95.94 102 ILE A N 1
ATOM 778 C CA . ILE A 1 102 ? -11.038 0.235 4.461 1.00 95.94 102 ILE A CA 1
ATOM 779 C C . ILE A 1 102 ? -10.712 -1.258 4.428 1.00 95.94 102 ILE A C 1
ATOM 781 O O . ILE A 1 102 ? -11.398 -2.077 5.043 1.00 95.94 102 ILE A O 1
ATOM 785 N N . ALA A 1 103 ? -9.656 -1.617 3.703 1.00 96.56 103 ALA A N 1
ATOM 786 C CA . ALA A 1 103 ? -9.009 -2.915 3.837 1.00 96.56 103 ALA A CA 1
ATOM 787 C C . ALA A 1 103 ? -7.743 -2.735 4.680 1.00 96.56 103 ALA A C 1
ATOM 789 O O . ALA A 1 103 ? -6.985 -1.790 4.465 1.00 96.56 103 ALA A O 1
ATOM 790 N N . LEU A 1 104 ? -7.539 -3.610 5.662 1.00 95.69 104 LEU A N 1
ATOM 791 C CA . LEU A 1 104 ? -6.401 -3.532 6.575 1.00 95.69 104 LEU A CA 1
ATOM 792 C C . LEU A 1 104 ? -5.283 -4.475 6.141 1.00 95.69 104 LEU A C 1
ATOM 794 O O . LEU A 1 104 ? -5.517 -5.456 5.443 1.00 95.69 104 LEU A O 1
ATOM 798 N N . ASN A 1 105 ? -4.061 -4.211 6.595 1.00 95.12 105 ASN A N 1
ATOM 799 C CA . ASN A 1 105 ? -2.968 -5.157 6.410 1.00 95.12 105 ASN A CA 1
ATOM 800 C C . ASN A 1 105 ? -3.295 -6.489 7.112 1.00 95.12 105 ASN A C 1
ATOM 802 O O . ASN A 1 105 ? -3.813 -6.490 8.230 1.00 95.12 105 ASN A O 1
ATOM 806 N N . ASN A 1 106 ? -2.964 -7.622 6.496 1.00 94.81 106 ASN A N 1
ATOM 807 C CA . ASN A 1 106 ? -3.239 -8.956 7.030 1.00 94.81 106 ASN A CA 1
ATOM 808 C C . ASN A 1 106 ? -2.629 -9.211 8.422 1.00 94.81 106 ASN A C 1
ATOM 810 O O . ASN A 1 106 ? -3.165 -10.014 9.183 1.00 94.81 106 ASN A O 1
ATOM 814 N N . THR A 1 107 ? -1.572 -8.493 8.808 1.00 93.31 107 THR A N 1
ATOM 815 C CA . THR A 1 107 ? -1.023 -8.527 10.179 1.00 93.31 107 THR A CA 1
ATOM 816 C C . THR A 1 107 ? -2.036 -8.102 11.251 1.00 93.31 107 THR A C 1
ATOM 818 O O . THR A 1 107 ? -1.947 -8.552 12.389 1.00 93.31 107 THR A O 1
ATOM 821 N N . LEU A 1 108 ? -3.038 -7.295 10.889 1.00 92.81 108 LEU A N 1
ATOM 822 C CA . LEU A 1 108 ? -4.090 -6.800 11.782 1.00 92.81 108 LEU A CA 1
ATOM 823 C C . LEU A 1 108 ? -5.322 -7.718 11.856 1.00 92.81 108 LEU A C 1
ATOM 825 O O . LEU A 1 108 ? -6.247 -7.447 12.622 1.00 92.81 108 LEU A O 1
ATOM 829 N N . LYS A 1 109 ? -5.339 -8.822 11.098 1.00 91.69 109 LYS A N 1
ATOM 830 C CA . LYS A 1 109 ? -6.465 -9.769 11.037 1.00 91.69 109 LYS A CA 1
ATOM 831 C C . LYS A 1 109 ? -6.766 -10.461 12.372 1.00 91.69 109 LYS A C 1
ATOM 833 O O . LYS A 1 109 ? -7.887 -10.901 12.583 1.00 91.69 109 LYS A O 1
ATOM 838 N N . GLY A 1 110 ? -5.781 -10.568 13.266 1.00 91.62 110 GLY A N 1
ATOM 839 C CA . GLY A 1 110 ? -5.983 -11.110 14.616 1.00 91.62 110 GLY A CA 1
ATOM 840 C C . GLY A 1 110 ? -6.615 -10.120 15.600 1.00 91.62 110 GLY A C 1
ATOM 841 O O . GLY A 1 110 ? -7.053 -10.527 16.670 1.00 91.62 110 GLY A O 1
ATOM 842 N N . THR A 1 111 ? -6.647 -8.829 15.259 1.00 93.12 111 THR A N 1
ATOM 843 C CA . THR A 1 111 ? -7.134 -7.755 16.138 1.00 93.12 111 THR A CA 1
ATOM 844 C C . THR A 1 111 ? -8.477 -7.197 15.679 1.00 93.12 111 THR A C 1
ATOM 846 O O . THR A 1 111 ? -9.310 -6.877 16.520 1.00 93.12 111 THR A O 1
ATOM 849 N N . TYR A 1 112 ? -8.701 -7.098 14.366 1.00 93.38 112 TYR A N 1
ATOM 850 C CA . TYR A 1 112 ? -9.915 -6.520 13.784 1.00 93.38 112 TYR A CA 1
ATOM 851 C C . TYR A 1 112 ? -10.655 -7.533 12.918 1.00 93.38 112 TYR A C 1
ATOM 853 O O . TYR A 1 112 ? -10.047 -8.452 12.367 1.00 93.38 112 TYR A O 1
ATOM 861 N N . HIS A 1 113 ? -11.960 -7.323 12.732 1.00 94.00 113 HIS A N 1
ATOM 862 C CA . HIS A 1 113 ? -12.809 -8.226 11.950 1.00 94.00 113 HIS A CA 1
ATOM 863 C C . HIS A 1 113 ? -13.527 -7.506 10.796 1.00 94.00 113 HIS A C 1
ATOM 865 O O . HIS A 1 113 ? -13.881 -6.331 10.923 1.00 94.00 113 HIS A O 1
ATOM 871 N N . PRO A 1 114 ? -13.804 -8.184 9.661 1.00 93.81 114 PRO A N 1
ATOM 872 C CA . PRO A 1 114 ? -14.621 -7.600 8.604 1.00 93.81 114 PRO A CA 1
ATOM 873 C C . PRO A 1 114 ? -16.025 -7.278 9.127 1.00 93.81 114 PRO A C 1
ATOM 875 O O . PRO A 1 114 ? -16.661 -8.103 9.776 1.00 93.81 114 PRO A O 1
ATOM 878 N N . GLY A 1 115 ? -16.520 -6.084 8.820 1.00 94.00 115 GLY A N 1
ATOM 879 C CA . GLY A 1 115 ? -17.792 -5.561 9.312 1.00 94.00 115 GLY A CA 1
ATOM 880 C C . GLY A 1 115 ? -17.652 -4.573 10.471 1.00 94.00 115 GLY A C 1
ATOM 881 O O . GLY A 1 115 ? -18.540 -3.737 10.641 1.00 94.00 115 GLY A O 1
ATOM 882 N N . GLU A 1 116 ? -16.541 -4.616 11.207 1.00 95.19 116 GLU A N 1
ATOM 883 C CA . GLU A 1 116 ? -16.240 -3.686 12.296 1.00 95.19 116 GLU A CA 1
ATOM 884 C C . GLU A 1 116 ? -15.971 -2.270 11.766 1.00 95.19 116 GLU A C 1
ATOM 886 O O . GLU A 1 116 ? -15.511 -2.090 10.638 1.00 95.19 116 GLU A O 1
ATOM 891 N N . THR A 1 117 ? -16.256 -1.246 12.574 1.00 96.44 117 THR A N 1
ATOM 892 C CA . THR A 1 117 ? -15.919 0.147 12.252 1.00 96.44 117 THR A CA 1
ATOM 893 C C . THR A 1 117 ? -14.765 0.625 13.117 1.00 96.44 117 THR A C 1
ATOM 895 O O . THR A 1 117 ? -14.892 0.691 14.337 1.00 96.44 117 THR A O 1
ATOM 898 N N . ILE A 1 118 ? -13.675 1.043 12.479 1.00 94.75 118 ILE A N 1
ATOM 899 C CA . ILE A 1 118 ? -12.536 1.673 13.144 1.00 94.75 118 ILE A CA 1
ATOM 900 C C . ILE A 1 118 ? -12.599 3.192 12.994 1.00 94.75 118 ILE A C 1
ATOM 902 O O . ILE A 1 118 ? -13.181 3.723 12.045 1.00 94.75 118 ILE A O 1
ATOM 906 N N . THR A 1 119 ? -11.991 3.905 13.940 1.00 95.44 119 THR A N 1
ATOM 907 C CA . THR A 1 119 ? -11.824 5.360 13.855 1.00 95.44 119 THR A CA 1
ATOM 908 C C . THR A 1 119 ? -10.350 5.690 13.691 1.00 95.44 119 THR A C 1
ATOM 910 O O . THR A 1 119 ? -9.540 5.260 14.506 1.00 95.44 119 THR A O 1
ATOM 913 N N . LEU A 1 120 ? -10.014 6.461 12.664 1.00 94.75 120 LEU A N 1
ATOM 914 C CA . LEU A 1 120 ? -8.678 6.981 12.413 1.00 94.75 120 LEU A CA 1
ATOM 915 C C . LEU A 1 120 ? -8.547 8.403 12.967 1.00 94.75 120 LEU A C 1
ATOM 917 O O . LEU A 1 120 ? -9.456 9.223 12.829 1.00 94.75 120 LEU A O 1
ATOM 921 N N . GLN A 1 121 ? -7.415 8.673 13.608 1.00 92.94 121 GLN A N 1
ATOM 922 C CA . GLN A 1 121 ? -7.046 9.947 14.224 1.00 92.94 121 GLN A CA 1
ATOM 923 C C . GLN A 1 121 ? -5.700 10.422 13.673 1.00 92.94 121 GLN A C 1
ATOM 925 O O . GLN A 1 121 ? -4.950 9.628 13.110 1.00 92.94 121 GLN A O 1
ATOM 930 N N . ASP A 1 122 ? -5.405 11.711 13.829 1.00 89.25 122 ASP A N 1
ATOM 931 C CA . ASP A 1 122 ? -4.144 12.358 13.424 1.00 89.25 122 ASP A CA 1
ATOM 932 C C . ASP A 1 122 ? -3.804 12.279 11.914 1.00 89.25 122 ASP A C 1
ATOM 934 O O . ASP A 1 122 ? -2.754 12.753 11.492 1.00 89.25 122 ASP A O 1
ATOM 938 N N . GLY A 1 123 ? -4.696 11.730 11.080 1.00 85.31 123 GLY A N 1
ATOM 939 C CA . GLY A 1 123 ? -4.503 11.624 9.634 1.00 85.31 123 GLY A CA 1
ATOM 940 C C . GLY A 1 123 ? -4.770 12.943 8.920 1.00 85.31 123 GLY A C 1
ATOM 941 O O . GLY A 1 123 ? -5.922 13.332 8.711 1.00 85.31 123 GLY A O 1
ATOM 942 N N . THR A 1 124 ? -3.702 13.620 8.504 1.00 85.25 124 THR A N 1
ATOM 943 C CA . THR A 1 124 ? -3.808 14.861 7.724 1.00 85.25 124 THR A CA 1
ATOM 944 C C . THR A 1 124 ? -4.417 14.554 6.353 1.00 85.25 124 THR A C 1
ATOM 946 O O . THR A 1 124 ? -4.007 13.601 5.692 1.00 85.25 124 THR A O 1
ATOM 949 N N . GLY A 1 125 ? -5.411 15.342 5.929 1.00 83.69 125 GLY A N 1
ATOM 950 C CA . GLY A 1 125 ? -6.070 15.184 4.626 1.00 83.69 125 GLY A CA 1
ATOM 951 C C . GLY A 1 125 ? -7.145 14.090 4.551 1.00 83.69 125 GLY A C 1
ATOM 952 O O . GLY A 1 125 ? -7.718 13.887 3.483 1.00 83.69 125 GLY A O 1
ATOM 953 N N . LEU A 1 126 ? -7.466 13.398 5.653 1.00 86.62 126 LEU A N 1
ATOM 954 C CA . LEU A 1 126 ? -8.585 12.450 5.677 1.00 86.62 126 LEU A CA 1
ATOM 955 C C . LEU A 1 126 ? -9.932 13.186 5.722 1.00 86.62 126 LEU A C 1
ATOM 957 O O . LEU A 1 126 ? -10.269 13.829 6.713 1.00 86.62 126 LEU A O 1
ATOM 961 N N . ALA A 1 127 ? -10.744 13.033 4.672 1.00 87.88 127 ALA A N 1
ATOM 962 C CA . ALA A 1 127 ? -12.099 13.596 4.623 1.00 87.88 127 ALA A CA 1
ATOM 963 C C . ALA A 1 127 ? -13.079 12.901 5.589 1.00 87.88 127 ALA A C 1
ATOM 965 O O . ALA A 1 127 ? -14.072 13.493 6.018 1.00 87.88 127 ALA A O 1
ATOM 966 N N . LYS A 1 128 ? -12.819 11.630 5.915 1.00 91.56 128 LYS A N 1
ATOM 967 C CA . LYS A 1 128 ? -13.608 10.799 6.831 1.00 91.56 128 LYS A CA 1
ATOM 968 C C . LYS A 1 128 ? -12.686 10.214 7.891 1.00 91.56 128 LYS A C 1
ATOM 970 O O . LYS A 1 128 ? -11.532 9.911 7.617 1.00 91.56 128 LYS A O 1
ATOM 975 N N . THR A 1 129 ? -13.208 10.025 9.097 1.00 93.12 129 THR A N 1
ATOM 976 C CA . THR A 1 129 ? -12.449 9.452 10.220 1.00 93.12 129 THR A CA 1
ATOM 977 C C . THR A 1 129 ? -12.965 8.086 10.647 1.00 93.12 129 THR A C 1
ATOM 979 O O . THR A 1 129 ? -12.255 7.371 11.339 1.00 93.12 129 THR A O 1
ATOM 982 N N . LYS A 1 130 ? -14.175 7.688 10.241 1.00 95.62 130 L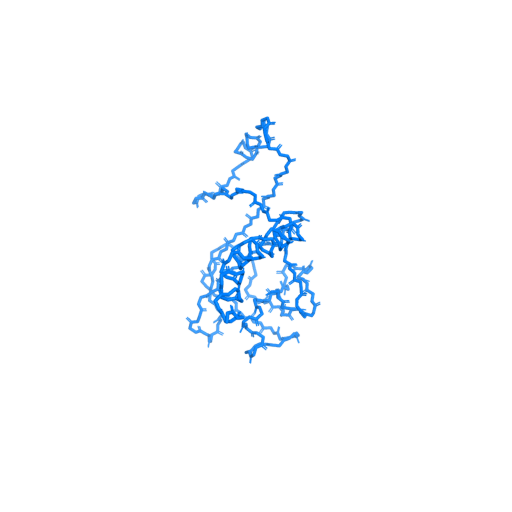YS A N 1
ATOM 983 C CA . LYS A 1 130 ? -14.758 6.378 10.556 1.00 95.62 130 LYS A CA 1
ATOM 984 C C . LYS A 1 130 ? -14.811 5.523 9.302 1.00 95.62 130 LYS A C 1
ATOM 986 O O . LYS A 1 130 ? -15.385 5.954 8.305 1.00 95.62 130 LYS A O 1
ATOM 991 N N . PHE A 1 131 ? -14.261 4.318 9.388 1.00 96.12 131 PHE A N 1
ATOM 992 C CA . PHE A 1 131 ? -14.182 3.394 8.265 1.00 96.12 131 PHE A CA 1
ATOM 993 C C . PHE A 1 131 ? -14.641 2.004 8.672 1.00 96.12 131 PHE A C 1
ATOM 995 O O . PHE A 1 131 ? -14.245 1.493 9.720 1.00 96.12 131 PHE A O 1
ATOM 1002 N N . LYS A 1 132 ? -15.443 1.377 7.817 1.00 97.69 132 LYS A N 1
ATOM 1003 C CA . LYS A 1 132 ? -15.828 -0.024 7.954 1.00 97.69 132 LYS A CA 1
ATOM 1004 C C . LYS A 1 132 ? -14.737 -0.918 7.372 1.00 97.69 132 LYS A C 1
ATOM 1006 O O . LYS A 1 132 ? -14.379 -0.778 6.203 1.00 97.69 132 LYS A O 1
ATOM 1011 N N . VAL A 1 133 ? -14.242 -1.860 8.163 1.00 97.06 133 VAL A N 1
ATOM 1012 C CA . VAL A 1 133 ? -13.280 -2.870 7.718 1.00 97.06 133 VAL A CA 1
ATOM 1013 C C . VAL A 1 133 ? -13.996 -3.841 6.780 1.00 97.06 133 VAL A C 1
ATOM 1015 O O . VAL A 1 133 ? -14.973 -4.477 7.169 1.00 97.06 133 VAL A O 1
ATOM 1018 N N . VAL A 1 134 ? -13.541 -3.959 5.533 1.00 97.31 134 VAL A N 1
ATOM 1019 C CA . VAL A 1 134 ? -14.172 -4.823 4.510 1.00 97.31 134 VAL A CA 1
ATOM 1020 C C . VAL A 1 134 ? -13.293 -5.980 4.042 1.00 97.31 134 VAL A C 1
ATOM 1022 O O . VAL A 1 134 ? -13.770 -6.874 3.339 1.00 97.31 134 VAL A O 1
ATOM 1025 N N . GLY A 1 135 ? -12.027 -6.004 4.449 1.00 96.69 135 GLY A N 1
ATOM 1026 C CA . GLY A 1 135 ? -11.108 -7.069 4.083 1.00 96.69 135 GLY A CA 1
ATOM 1027 C C . GLY A 1 135 ? -9.696 -6.866 4.607 1.00 96.69 135 GLY A C 1
ATOM 1028 O O . GLY A 1 135 ? -9.400 -5.883 5.289 1.00 96.69 135 GLY A O 1
ATOM 1029 N N . PHE A 1 136 ? -8.844 -7.821 4.250 1.00 96.94 136 PHE A N 1
ATOM 1030 C CA . PHE A 1 136 ? -7.428 -7.857 4.572 1.00 96.94 136 PHE A CA 1
ATOM 1031 C C . PHE A 1 136 ? -6.595 -8.089 3.320 1.00 96.94 136 PHE A C 1
ATOM 1033 O O . PHE A 1 136 ? -6.955 -8.925 2.482 1.00 96.94 136 PHE A O 1
ATOM 1040 N N . VAL A 1 137 ? -5.487 -7.360 3.230 1.00 93.75 137 VAL A N 1
ATOM 1041 C CA . VAL A 1 137 ? -4.516 -7.382 2.129 1.00 93.75 137 VAL A CA 1
ATOM 1042 C C . VAL A 1 137 ? -3.099 -7.621 2.621 1.00 93.75 137 VAL A C 1
ATOM 1044 O O . VAL A 1 137 ? -2.802 -7.256 3.782 1.00 93.75 137 VAL A O 1
#

Secondary structure (DSSP, 8-state):
-HHHHHHHHHHHHHHHHHHHHHHHHHHHTT--S-----TT---HHHHHHHHTSTT--------EEEEEETT-S-EEEEEPPPSSSSPPPPSEE----STTEEEEPGGGTTT--TT-EEEEES-TT-S-SEEEEEEE-

pLDDT: mean 92.14, std 4.13, range [62.84, 97.69]

Radius of gyration: 20.01 Å; Cα contacts (8 Å, |Δi|>4): 169; chains: 1; bounding box: 47×58×44 Å

Organism: Limosilactobacillus fermentum (NCBI:txid1613)

Mean predicted aligned error: 5.29 Å

Solvent-accessible surface area (backbone atoms only — not comparable to full-atom values): 8284 Å² total; per-residue (Å²): 117,65,67,62,52,50,53,53,52,50,66,63,46,50,60,58,51,54,49,51,52,50,51,52,52,39,61,76,23,37,48,64,95,74,86,88,86,53,98,87,57,77,53,72,68,54,50,49,60,56,64,68,36,92,86,53,87,79,86,81,84,75,54,70,33,55,26,29,42,70,97,52,94,54,76,45,77,48,67,51,83,59,93,75,44,52,43,79,63,69,76,42,80,35,75,52,87,54,92,49,38,33,49,43,57,52,88,47,56,88,80,53,56,72,72,41,74,49,43,52,37,85,38,69,90,57,93,59,45,59,30,32,29,43,20,24,59